Protein AF-G2SN34-F1 (afdb_monomer)

Secondary structure (DSSP, 8-state):
---HHHHHHHHHHHHHHHTT-S-HHHHHHHHHHHHHHTT---HHHHHHHHHHHHTT---SHHHHHHHHHHHHHHHHHHHTTS----------HHHHHHHHHTT--THHHHHHHHHHHHHHH-

InterPro domains:
  IPR006343 DnaB/C, C-terminal domain [PF07261] (10-66)
  IPR006343 DnaB/C, C-terminal domain [TIGR01446] (11-66)
  IPR034829 DnaD-like domain superfamily [G3DSA:1.10.10.630] (1-66)
  IPR034829 DnaD-like domain superfamily [SSF158499] (2-57)
  IPR053162 DnaD [PTHR37293] (10-99)

Solvent-accessible surface area (backbone atoms only — not comparable to full-atom values): 7180 Å² total; per-residue (Å²): 130,83,52,68,67,57,53,52,51,53,52,52,53,44,58,59,35,51,77,59,22,84,40,34,68,57,48,55,51,48,27,41,49,52,21,46,75,70,74,37,93,43,69,72,50,17,52,54,49,48,58,74,38,59,86,71,53,50,47,44,60,71,48,49,53,52,53,50,51,51,53,54,51,51,56,59,55,58,63,72,67,62,72,88,67,81,77,73,78,72,74,56,72,68,58,58,58,52,64,72,53,73,76,68,75,55,66,65,62,51,52,53,52,52,52,51,50,47,68,76,74,98

Nearest PDB structures (foldseek):
  2i5u-assembly1_A  TM=8.814E-01  e=7.580E-02  Enterococcus faecalis V583

Sequence (122 aa):
MLSSYLYDDIRQTYNEWQQQSKEPDLIIIKAMQIALSNNVRNWKYACAVLRTWEDKRPQSLSDVEALEAEHKNNRTAKSKHAKPEKQKTMENFDDLANKQNAGIDMSETLSDIESLKNQLYG

Foldseek 3Di:
DPPPVVVVVVVVQLVVLVVQAPCSVLLLVVLCVVCVVVVHNDSVSSVVLVVQCPVVRDHDPVSSVVVVVVVVVVVVVVVVPPDPPPDPPPDDPVVVVCVVCVPDPCVVVVVVVVVVVVVVPD

Structure (mmCIF, N/CA/C/O backbone):
data_AF-G2SN34-F1
#
_entry.id   AF-G2SN34-F1
#
loop_
_atom_site.group_PDB
_atom_site.id
_atom_site.type_symbol
_atom_site.label_atom_id
_atom_site.label_alt_id
_atom_site.label_comp_id
_atom_site.label_asym_id
_atom_site.label_entity_id
_atom_site.label_seq_id
_atom_site.pdbx_PDB_ins_code
_atom_site.Cartn_x
_atom_site.Cartn_y
_atom_site.Cartn_z
_atom_site.occupancy
_atom_site.B_iso_or_equiv
_atom_site.auth_seq_id
_atom_site.auth_comp_id
_atom_site.auth_asym_id
_atom_site.auth_atom_id
_atom_site.pdbx_PDB_model_num
ATOM 1 N N . MET A 1 1 ? 23.980 4.797 -4.677 1.00 54.28 1 MET A N 1
ATOM 2 C CA . MET A 1 1 ? 23.402 6.081 -4.226 1.00 54.28 1 MET A CA 1
ATOM 3 C C . MET A 1 1 ? 21.946 6.093 -4.650 1.00 54.28 1 MET A C 1
ATOM 5 O O . MET A 1 1 ? 21.688 5.792 -5.810 1.00 54.28 1 MET A O 1
ATOM 9 N N . LEU A 1 2 ? 21.007 6.352 -3.735 1.00 69.06 2 LEU A N 1
ATOM 10 C CA . LEU A 1 2 ? 19.628 6.662 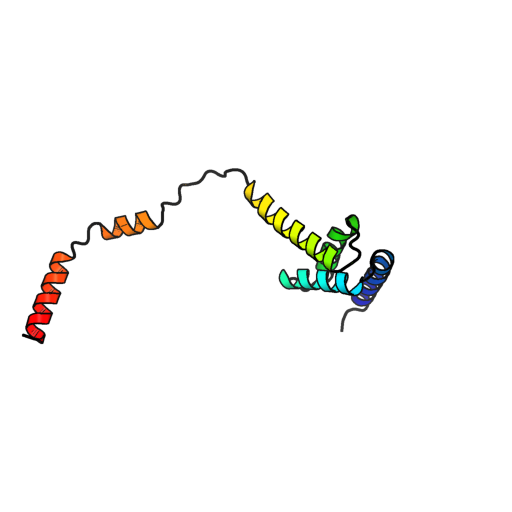-4.133 1.00 69.06 2 LEU A CA 1
ATOM 11 C C . LEU A 1 2 ? 19.674 7.934 -4.993 1.00 69.06 2 LEU A C 1
ATOM 13 O O . LEU A 1 2 ? 20.497 8.811 -4.726 1.00 69.06 2 LEU A O 1
ATOM 17 N N . SER A 1 3 ? 18.864 8.025 -6.050 1.00 84.81 3 SER A N 1
ATOM 18 C CA . SER A 1 3 ? 18.803 9.274 -6.814 1.0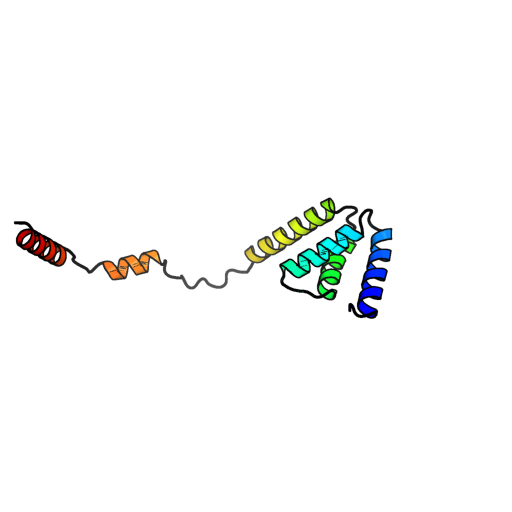0 84.81 3 SER A CA 1
ATOM 19 C C . SER A 1 3 ? 18.255 10.382 -5.911 1.00 84.81 3 SER A C 1
ATOM 21 O O . SER A 1 3 ? 17.378 10.113 -5.089 1.00 84.81 3 SER A O 1
ATOM 23 N N . SER A 1 4 ? 18.747 11.619 -6.062 1.00 86.25 4 SER A N 1
ATOM 24 C CA . SER A 1 4 ? 18.221 12.778 -5.312 1.00 86.25 4 SER A CA 1
ATOM 25 C C . SER A 1 4 ? 16.698 12.844 -5.406 1.00 86.25 4 SER A C 1
ATOM 27 O O . SER A 1 4 ? 16.020 12.955 -4.397 1.00 86.25 4 SER A O 1
ATOM 29 N N . TYR A 1 5 ? 16.168 12.620 -6.611 1.00 88.12 5 TYR A N 1
ATOM 30 C CA . TYR A 1 5 ? 14.735 12.573 -6.877 1.00 88.12 5 TYR A CA 1
ATOM 31 C C . TYR A 1 5 ? 13.979 11.560 -6.006 1.00 88.12 5 TYR A C 1
ATOM 33 O O . TYR A 1 5 ? 12.917 11.869 -5.483 1.00 88.12 5 TYR A O 1
ATOM 41 N N . LEU A 1 6 ? 14.521 10.351 -5.829 1.00 89.12 6 LEU A N 1
ATOM 42 C CA . LEU A 1 6 ? 13.890 9.334 -4.990 1.00 89.12 6 LEU A CA 1
ATOM 43 C C . LEU A 1 6 ? 13.916 9.731 -3.509 1.00 89.12 6 LEU A C 1
ATOM 45 O O . LEU A 1 6 ? 12.958 9.474 -2.790 1.00 89.12 6 LEU A O 1
ATOM 49 N N . TYR A 1 7 ? 15.004 10.349 -3.051 1.00 90.38 7 TYR A N 1
ATOM 50 C CA . TYR A 1 7 ? 15.088 10.847 -1.681 1.00 90.38 7 TYR A CA 1
ATOM 51 C C . TYR A 1 7 ? 14.058 11.953 -1.421 1.00 90.38 7 TYR A C 1
ATOM 53 O O . TYR A 1 7 ? 13.355 11.905 -0.412 1.00 90.38 7 TYR A O 1
ATOM 61 N N . ASP A 1 8 ? 13.935 12.900 -2.350 1.00 93.06 8 ASP A N 1
ATOM 62 C CA . ASP A 1 8 ? 12.968 13.994 -2.259 1.00 93.06 8 ASP A CA 1
ATOM 63 C C . ASP A 1 8 ? 11.523 13.468 -2.255 1.00 93.06 8 ASP A C 1
ATOM 65 O O . ASP A 1 8 ? 10.721 13.893 -1.426 1.00 93.06 8 ASP A O 1
ATOM 69 N N . ASP A 1 9 ? 11.213 12.480 -3.100 1.00 92.81 9 ASP A N 1
ATOM 70 C CA . ASP A 1 9 ? 9.883 11.862 -3.189 1.00 92.81 9 ASP A CA 1
ATOM 71 C C . ASP A 1 9 ? 9.518 11.062 -1.923 1.00 92.81 9 ASP A C 1
ATOM 73 O O . ASP A 1 9 ? 8.416 11.191 -1.382 1.00 92.81 9 ASP A O 1
ATOM 77 N N . ILE A 1 10 ? 10.467 10.288 -1.376 1.00 93.38 10 ILE A N 1
ATOM 78 C CA . ILE A 1 10 ? 10.288 9.597 -0.087 1.00 93.38 10 ILE A CA 1
ATOM 79 C C . ILE A 1 10 ? 10.057 10.614 1.032 1.00 93.38 10 ILE A C 1
ATOM 81 O O . ILE A 1 10 ? 9.167 10.428 1.862 1.00 93.38 10 ILE A O 1
ATOM 85 N N . ARG A 1 11 ? 10.836 11.700 1.058 1.00 93.88 11 ARG A N 1
ATOM 86 C CA . ARG A 1 11 ? 10.720 12.744 2.079 1.00 93.88 11 ARG A CA 1
ATOM 87 C C . ARG A 1 11 ? 9.386 13.481 1.992 1.00 93.88 11 ARG A C 1
ATOM 89 O O . ARG A 1 11 ? 8.782 13.755 3.025 1.00 93.88 11 ARG A O 1
ATOM 96 N N . GLN A 1 12 ? 8.920 13.790 0.786 1.00 94.88 12 GLN A N 1
ATOM 97 C CA . GLN A 1 12 ? 7.603 14.384 0.581 1.00 94.88 12 GLN A CA 1
ATOM 98 C C . GLN A 1 12 ? 6.500 13.444 1.080 1.00 94.88 12 GLN A C 1
ATOM 100 O O . GLN A 1 12 ? 5.681 13.852 1.901 1.00 94.88 12 GLN A O 1
ATOM 105 N N . THR A 1 13 ? 6.544 12.177 0.661 1.00 94.31 13 THR A N 1
ATOM 106 C CA . THR A 1 13 ? 5.588 11.148 1.093 1.00 94.31 13 THR A CA 1
ATOM 107 C C . THR A 1 13 ? 5.572 11.020 2.619 1.00 94.31 13 THR A C 1
ATOM 109 O O . THR A 1 13 ? 4.510 10.964 3.231 1.00 94.31 13 THR A O 1
ATOM 112 N N . TYR A 1 14 ? 6.741 11.033 3.263 1.00 94.94 14 TYR A N 1
ATOM 113 C CA . TYR A 1 14 ? 6.839 10.999 4.720 1.00 94.94 14 TYR A CA 1
ATOM 114 C C . TYR A 1 14 ? 6.094 12.159 5.383 1.00 94.94 14 TYR A C 1
ATOM 116 O O . TYR A 1 14 ? 5.291 11.932 6.284 1.00 94.94 14 TYR A O 1
ATOM 124 N N . ASN A 1 15 ? 6.314 13.389 4.913 1.00 95.38 15 ASN A N 1
ATOM 125 C CA . ASN A 1 15 ? 5.659 14.573 5.468 1.00 95.38 15 ASN A CA 1
ATOM 126 C C . ASN A 1 15 ? 4.130 14.517 5.309 1.00 95.38 15 ASN A C 1
ATOM 128 O O . ASN A 1 15 ? 3.403 14.958 6.197 1.00 95.38 15 ASN A O 1
ATOM 132 N N . GLU A 1 16 ? 3.638 13.976 4.192 1.00 93.62 16 GLU A N 1
ATOM 133 C CA . GLU A 1 16 ? 2.203 13.794 3.938 1.00 93.62 16 GLU A CA 1
ATOM 134 C C . GLU A 1 16 ? 1.591 12.775 4.908 1.00 93.62 16 GLU A C 1
ATOM 136 O O . GLU A 1 16 ? 0.569 13.047 5.543 1.00 93.62 16 GLU A O 1
ATOM 141 N N . TRP A 1 17 ? 2.248 11.627 5.090 1.00 92.50 17 TRP A N 1
ATOM 142 C CA . TRP A 1 17 ? 1.793 10.580 6.007 1.00 92.50 17 TRP A CA 1
ATOM 143 C C . TRP A 1 17 ? 1.947 10.969 7.479 1.00 92.50 17 TRP A C 1
ATOM 145 O O . TRP A 1 17 ? 1.131 10.567 8.306 1.00 92.50 17 TRP A O 1
ATOM 155 N N . GLN A 1 18 ? 2.924 11.810 7.819 1.00 93.44 18 GLN A N 1
ATOM 156 C CA . GLN A 1 18 ? 3.106 12.337 9.172 1.00 93.44 18 GLN A CA 1
ATOM 157 C C . GLN A 1 18 ? 1.902 13.166 9.644 1.00 93.44 18 GLN A C 1
ATOM 159 O O . GLN A 1 18 ? 1.605 13.203 10.836 1.00 93.44 18 GLN A O 1
ATOM 164 N N . GLN A 1 19 ? 1.184 13.819 8.727 1.00 90.75 19 GLN A N 1
ATOM 165 C CA . GLN A 1 19 ? -0.027 14.574 9.066 1.00 90.75 19 GLN A CA 1
ATOM 166 C C . GLN A 1 19 ? -1.237 13.669 9.324 1.00 90.75 19 GLN A C 1
ATOM 168 O O . GLN A 1 19 ? -2.209 14.103 9.941 1.00 90.75 19 GLN A O 1
ATOM 173 N N . GLN A 1 20 ? -1.198 12.431 8.830 1.00 88.25 20 GLN A N 1
ATOM 174 C CA . GLN A 1 20 ? -2.351 11.536 8.797 1.00 88.25 20 GLN A CA 1
ATOM 175 C C . GLN A 1 20 ? -2.208 10.334 9.724 1.00 88.25 20 GLN A C 1
ATOM 177 O O . GLN A 1 20 ? -3.228 9.753 10.067 1.00 88.25 20 GLN A O 1
ATOM 182 N N . SER A 1 21 ? -0.999 9.971 10.151 1.00 88.31 21 SER A N 1
ATOM 183 C CA . SER A 1 21 ? -0.730 8.749 10.913 1.00 88.31 21 SER A CA 1
ATOM 184 C C . SER A 1 21 ? 0.269 9.003 12.038 1.00 88.31 21 SER A C 1
ATOM 186 O O . SER A 1 21 ? 1.119 9.886 11.950 1.00 88.31 21 SER A O 1
ATOM 188 N N . LYS A 1 22 ? 0.207 8.186 13.095 1.00 89.62 22 LYS A N 1
ATOM 189 C CA . LYS A 1 22 ? 1.157 8.262 14.220 1.00 89.62 22 LYS A CA 1
ATOM 190 C C . LYS A 1 22 ? 2.493 7.593 13.904 1.00 89.62 22 LYS A C 1
ATOM 192 O O . LYS A 1 22 ? 3.505 7.944 14.500 1.00 89.62 22 LYS A O 1
ATOM 197 N N . GLU A 1 23 ? 2.487 6.641 12.972 1.00 91.88 23 GLU A N 1
ATOM 198 C CA . GLU A 1 23 ? 3.642 5.807 12.621 1.00 91.88 23 GLU A CA 1
ATOM 199 C C . GLU A 1 23 ? 3.952 5.848 11.108 1.00 91.88 23 GLU A C 1
ATOM 201 O O . GLU A 1 23 ? 3.977 4.802 10.454 1.00 91.88 23 GLU A O 1
ATOM 206 N N . PRO A 1 24 ? 4.182 7.035 10.513 1.00 91.69 24 PRO A N 1
ATOM 207 C CA . PRO A 1 24 ? 4.386 7.178 9.066 1.00 91.69 24 PRO A CA 1
ATOM 208 C C . PRO A 1 24 ? 5.557 6.334 8.537 1.00 91.69 24 PRO A C 1
ATOM 210 O O . PRO A 1 24 ? 5.447 5.722 7.474 1.00 91.69 24 PRO A O 1
ATOM 213 N N . ASP A 1 25 ? 6.647 6.231 9.306 1.00 92.94 25 ASP A N 1
ATOM 214 C CA . ASP A 1 25 ? 7.817 5.412 8.967 1.00 92.94 25 ASP A CA 1
ATOM 215 C C . ASP A 1 25 ? 7.443 3.943 8.751 1.00 92.94 25 ASP A C 1
ATOM 217 O O . ASP A 1 25 ? 7.804 3.331 7.743 1.00 92.94 25 ASP A O 1
ATOM 221 N N . LEU A 1 26 ? 6.681 3.374 9.688 1.00 93.56 26 LEU A N 1
ATOM 222 C CA . LEU A 1 26 ? 6.309 1.962 9.667 1.00 93.56 26 LEU A CA 1
ATOM 223 C C . LEU A 1 26 ? 5.361 1.645 8.511 1.00 93.56 26 LEU A C 1
ATOM 225 O O . LEU A 1 26 ? 5.511 0.609 7.862 1.00 93.56 26 LEU A O 1
ATOM 229 N N . ILE A 1 27 ? 4.431 2.554 8.210 1.00 93.00 27 ILE A N 1
ATOM 230 C CA . ILE A 1 27 ? 3.503 2.417 7.084 1.00 93.00 27 ILE A CA 1
ATOM 231 C C . ILE A 1 27 ? 4.274 2.398 5.757 1.00 93.00 27 ILE A C 1
ATOM 233 O O . ILE A 1 27 ? 4.080 1.500 4.933 1.00 93.00 27 ILE A O 1
ATOM 237 N N . ILE A 1 28 ? 5.202 3.340 5.562 1.00 94.19 28 ILE A N 1
ATOM 238 C CA . ILE A 1 28 ? 6.021 3.422 4.345 1.00 94.19 28 ILE A CA 1
ATOM 239 C C . ILE A 1 28 ? 6.924 2.190 4.203 1.00 94.19 28 ILE A C 1
ATOM 241 O O . ILE A 1 28 ? 7.011 1.600 3.120 1.00 94.19 28 ILE A O 1
ATOM 245 N N . ILE A 1 29 ? 7.555 1.749 5.295 1.00 94.69 29 ILE A N 1
ATOM 246 C CA . ILE A 1 29 ? 8.377 0.532 5.307 1.00 94.69 29 ILE A CA 1
ATOM 247 C C . ILE A 1 29 ? 7.532 -0.689 4.932 1.00 94.69 29 ILE A C 1
ATOM 249 O O . ILE A 1 29 ? 7.957 -1.482 4.089 1.00 94.69 29 ILE A O 1
ATOM 253 N N . LYS A 1 30 ? 6.324 -0.832 5.492 1.00 94.81 30 LYS A N 1
ATOM 254 C CA . LYS A 1 30 ? 5.413 -1.940 5.174 1.00 94.81 30 LYS A CA 1
ATOM 255 C C . LYS A 1 30 ? 5.005 -1.932 3.699 1.00 94.81 30 LYS A C 1
ATOM 257 O O . LYS A 1 30 ? 5.035 -2.981 3.056 1.00 94.81 30 LYS A O 1
ATOM 262 N N . ALA A 1 31 ? 4.698 -0.767 3.126 1.00 94.12 31 ALA A N 1
ATOM 263 C CA . ALA A 1 31 ? 4.397 -0.647 1.697 1.00 94.12 31 ALA A CA 1
ATOM 264 C C . ALA A 1 31 ? 5.564 -1.134 0.821 1.00 94.12 31 ALA A C 1
ATOM 266 O O . ALA A 1 31 ? 5.365 -1.868 -0.152 1.00 94.12 31 ALA A O 1
ATOM 267 N N . MET A 1 32 ? 6.798 -0.789 1.198 1.00 95.00 32 MET A N 1
ATOM 268 C CA . MET A 1 32 ? 7.994 -1.266 0.504 1.00 95.00 32 MET A CA 1
ATOM 269 C C . MET A 1 32 ? 8.229 -2.770 0.707 1.00 95.00 32 MET A C 1
ATOM 271 O O . MET A 1 32 ? 8.605 -3.462 -0.238 1.00 95.00 32 MET A O 1
ATOM 275 N N . GLN A 1 33 ? 7.969 -3.310 1.901 1.00 94.25 33 GLN A N 1
ATOM 276 C CA . GLN A 1 33 ? 8.024 -4.755 2.153 1.00 94.25 33 GLN A CA 1
ATOM 277 C C . GLN A 1 33 ? 7.059 -5.515 1.239 1.00 94.25 33 GLN A C 1
ATOM 279 O O . GLN A 1 33 ? 7.464 -6.496 0.622 1.00 94.25 33 GLN A O 1
ATOM 284 N N . ILE A 1 34 ? 5.826 -5.026 1.071 1.00 92.44 34 ILE A N 1
ATOM 285 C CA . ILE A 1 34 ? 4.844 -5.619 0.152 1.00 92.44 34 ILE A CA 1
ATOM 286 C C . ILE A 1 34 ? 5.356 -5.583 -1.291 1.00 92.44 34 ILE A C 1
ATOM 288 O O . ILE A 1 34 ? 5.228 -6.576 -2.011 1.00 92.44 34 ILE A O 1
ATOM 292 N N . ALA A 1 35 ? 5.962 -4.477 -1.726 1.00 93.62 35 ALA A N 1
ATOM 293 C CA . ALA A 1 35 ? 6.575 -4.395 -3.051 1.00 93.62 35 ALA A CA 1
ATOM 294 C C . ALA A 1 35 ? 7.647 -5.487 -3.237 1.00 93.62 35 ALA A C 1
ATOM 296 O O . ALA A 1 35 ? 7.618 -6.233 -4.220 1.00 93.62 35 ALA A O 1
ATOM 297 N N . LEU A 1 36 ? 8.529 -5.652 -2.246 1.00 93.56 36 LEU A N 1
ATOM 298 C CA . LEU A 1 36 ? 9.577 -6.675 -2.251 1.00 93.56 36 LEU A CA 1
ATOM 299 C C . LEU A 1 36 ? 9.012 -8.102 -2.225 1.00 93.56 36 LEU A C 1
ATOM 301 O O . LEU A 1 36 ? 9.523 -8.954 -2.947 1.00 93.56 36 LEU A O 1
ATOM 305 N N . SER A 1 37 ? 7.942 -8.366 -1.470 1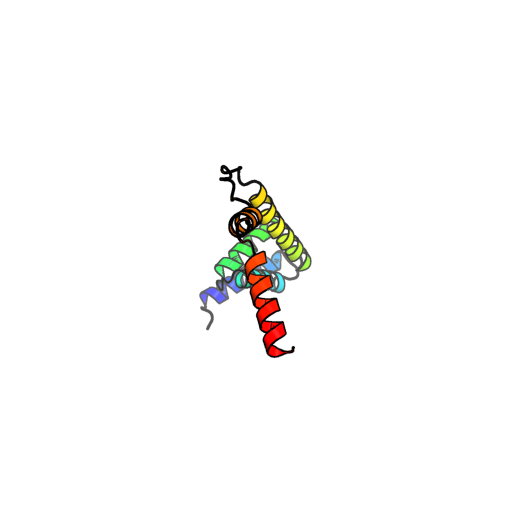.00 91.56 37 SER A N 1
ATOM 306 C CA . SER A 1 37 ? 7.252 -9.666 -1.476 1.00 91.56 37 SER A CA 1
ATOM 307 C C . SER A 1 37 ? 6.642 -10.007 -2.837 1.00 91.56 37 SER A C 1
ATOM 309 O O . SER A 1 37 ? 6.540 -11.180 -3.181 1.00 91.56 37 SER A O 1
ATOM 311 N N . ASN A 1 38 ? 6.282 -9.000 -3.637 1.00 91.50 38 ASN A N 1
ATOM 312 C CA . ASN A 1 38 ? 5.850 -9.174 -5.027 1.00 91.50 38 ASN A CA 1
ATOM 313 C C . ASN A 1 38 ? 7.028 -9.191 -6.024 1.00 91.50 38 ASN A C 1
ATOM 315 O O . ASN A 1 38 ? 6.810 -9.097 -7.229 1.00 91.50 38 ASN A O 1
ATOM 319 N N . ASN A 1 39 ? 8.271 -9.295 -5.538 1.00 93.25 39 ASN A N 1
ATOM 320 C CA . ASN A 1 39 ? 9.504 -9.224 -6.325 1.00 93.25 39 ASN A CA 1
ATOM 321 C C . ASN A 1 39 ? 9.658 -7.912 -7.126 1.00 93.25 39 ASN A C 1
ATOM 323 O O . ASN A 1 39 ? 10.316 -7.867 -8.166 1.00 93.25 39 ASN A O 1
ATOM 327 N N . VAL A 1 40 ? 9.060 -6.819 -6.642 1.00 93.94 40 VAL A N 1
ATOM 328 C CA . VAL A 1 40 ? 9.153 -5.488 -7.247 1.00 93.94 40 VAL A CA 1
ATOM 329 C C . VAL A 1 40 ? 9.965 -4.575 -6.338 1.00 93.94 40 VAL A C 1
ATOM 331 O O . VAL A 1 40 ? 9.479 -4.040 -5.346 1.00 93.94 40 VAL A O 1
ATOM 334 N N . ARG A 1 41 ? 11.225 -4.330 -6.705 1.00 90.69 41 ARG A N 1
ATOM 335 C CA . ARG A 1 41 ? 12.101 -3.377 -6.006 1.00 90.69 41 ARG A CA 1
ATOM 336 C C . ARG A 1 41 ? 12.007 -1.985 -6.640 1.00 90.69 41 ARG A C 1
ATOM 338 O O . ARG A 1 41 ? 12.989 -1.446 -7.138 1.00 90.69 41 ARG A O 1
ATOM 345 N N . ASN A 1 42 ? 10.801 -1.422 -6.667 1.00 90.38 42 ASN A N 1
ATOM 346 C CA . ASN A 1 42 ? 10.536 -0.104 -7.242 1.00 90.38 42 ASN A CA 1
ATOM 347 C C . ASN A 1 42 ? 9.682 0.732 -6.288 1.00 90.38 42 ASN A C 1
ATOM 349 O O . ASN A 1 42 ? 8.585 0.320 -5.916 1.00 90.38 42 ASN A O 1
ATOM 353 N N . TRP A 1 43 ? 10.162 1.930 -5.959 1.00 93.56 43 TRP A N 1
ATOM 354 C CA . TRP A 1 43 ? 9.448 2.895 -5.126 1.00 93.56 43 TRP A CA 1
ATOM 355 C C . TRP A 1 43 ? 8.051 3.233 -5.658 1.00 93.56 43 TRP A C 1
ATOM 357 O O . TRP A 1 43 ? 7.104 3.296 -4.884 1.00 93.56 43 TRP A O 1
ATOM 367 N N . LYS A 1 44 ? 7.869 3.304 -6.984 1.00 93.12 44 LYS A N 1
ATOM 368 C CA . LYS A 1 44 ? 6.548 3.531 -7.594 1.00 93.12 44 LYS A CA 1
ATOM 369 C C . LYS A 1 44 ? 5.511 2.487 -7.174 1.00 93.12 44 LYS A C 1
ATOM 371 O O . LYS A 1 44 ? 4.328 2.804 -7.092 1.00 93.12 44 LYS A O 1
ATOM 376 N N . TYR A 1 45 ? 5.941 1.250 -6.918 1.00 94.56 45 TYR A N 1
ATOM 377 C CA . TYR A 1 45 ? 5.049 0.204 -6.425 1.00 94.56 45 TYR A CA 1
ATOM 378 C C . TYR A 1 45 ? 4.653 0.464 -4.970 1.00 94.56 45 TYR A C 1
ATOM 380 O O . TYR A 1 45 ? 3.479 0.352 -4.636 1.00 94.56 45 TYR A O 1
ATOM 388 N N . ALA A 1 46 ? 5.603 0.872 -4.124 1.00 94.38 46 ALA A N 1
ATOM 389 C CA . ALA A 1 46 ? 5.304 1.283 -2.755 1.00 94.38 46 ALA A CA 1
ATOM 390 C C . ALA A 1 46 ? 4.320 2.468 -2.732 1.00 94.38 46 ALA A C 1
ATOM 392 O O . ALA A 1 46 ? 3.323 2.398 -2.021 1.00 94.38 46 ALA A O 1
ATOM 393 N N . CYS A 1 47 ? 4.500 3.485 -3.585 1.00 94.06 47 CYS A N 1
ATOM 394 C CA . CYS A 1 47 ? 3.532 4.579 -3.733 1.00 94.06 47 CYS A CA 1
ATOM 395 C C . CYS A 1 47 ? 2.139 4.078 -4.133 1.00 94.06 47 CYS A C 1
ATOM 397 O O . CYS A 1 47 ? 1.137 4.570 -3.624 1.00 94.06 47 CYS A O 1
ATOM 399 N N . ALA A 1 48 ? 2.056 3.101 -5.041 1.00 94.12 48 ALA A N 1
ATOM 400 C CA . ALA A 1 48 ? 0.777 2.517 -5.432 1.00 94.12 48 ALA A CA 1
ATOM 401 C C . ALA A 1 48 ? 0.092 1.818 -4.249 1.00 94.12 48 ALA A C 1
ATOM 403 O O . ALA A 1 48 ? -1.108 1.992 -4.066 1.00 94.12 48 ALA A O 1
ATOM 404 N N . VAL A 1 49 ? 0.848 1.087 -3.425 1.00 93.00 49 VAL A N 1
ATOM 405 C CA . VAL A 1 49 ? 0.333 0.474 -2.191 1.00 93.00 49 VAL A CA 1
ATOM 406 C C . VAL A 1 49 ? -0.143 1.548 -1.208 1.00 93.00 49 VAL A C 1
ATOM 408 O O . VAL A 1 49 ? -1.274 1.465 -0.738 1.00 93.00 49 VAL A O 1
ATOM 411 N N . LEU A 1 50 ? 0.650 2.594 -0.966 1.00 93.69 50 LEU A N 1
ATOM 412 C CA . LEU A 1 50 ? 0.270 3.704 -0.083 1.00 93.69 50 LEU A CA 1
ATOM 413 C C . LEU A 1 50 ? -1.029 4.385 -0.541 1.00 93.69 50 LEU A C 1
ATOM 415 O O . LEU A 1 50 ? -1.916 4.615 0.274 1.00 93.69 50 LEU A O 1
ATOM 419 N N . ARG A 1 51 ? -1.206 4.603 -1.850 1.00 92.38 51 ARG A N 1
ATOM 420 C CA . ARG A 1 51 ? -2.453 5.150 -2.417 1.00 92.38 51 ARG A CA 1
ATOM 421 C C . ARG A 1 51 ? -3.676 4.282 -2.132 1.00 92.38 51 ARG A C 1
ATOM 423 O O . ARG A 1 51 ? -4.760 4.812 -1.947 1.00 92.38 51 ARG A O 1
ATOM 430 N N . THR A 1 52 ? -3.528 2.956 -2.056 1.00 90.88 52 THR A N 1
ATOM 431 C CA . THR A 1 52 ? -4.657 2.082 -1.673 1.00 90.88 52 THR A CA 1
ATOM 432 C C . THR A 1 52 ? -5.076 2.236 -0.211 1.00 90.88 52 THR A C 1
ATOM 434 O O . THR A 1 52 ? -6.171 1.813 0.161 1.00 90.88 52 THR A O 1
ATOM 437 N N . TRP A 1 53 ? -4.209 2.811 0.623 1.00 90.81 53 TRP A N 1
ATOM 438 C CA . TRP A 1 53 ? -4.449 3.025 2.048 1.00 90.81 53 TRP A CA 1
ATOM 439 C C . TRP A 1 53 ? -4.850 4.464 2.381 1.00 90.81 53 TRP A C 1
ATOM 441 O O . TRP A 1 53 ? -5.454 4.678 3.429 1.00 90.81 53 TRP A O 1
ATOM 451 N N . GLU A 1 54 ? -4.562 5.424 1.501 1.00 87.50 54 GLU A N 1
ATOM 452 C CA . GLU A 1 54 ? -4.863 6.851 1.674 1.00 87.50 54 GLU A CA 1
ATOM 453 C C . GLU A 1 54 ? -6.348 7.103 1.995 1.00 87.50 54 GLU A C 1
ATOM 455 O O . GLU A 1 54 ? -6.668 7.832 2.934 1.00 87.50 54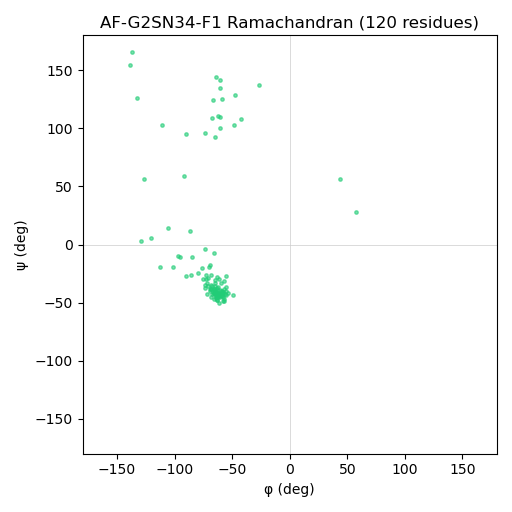 GLU A O 1
ATOM 460 N N . ASP A 1 55 ? -7.260 6.401 1.314 1.00 83.62 55 ASP A N 1
ATOM 461 C CA . ASP A 1 55 ? -8.707 6.507 1.554 1.00 83.62 55 ASP A CA 1
ATOM 462 C C . ASP A 1 55 ? -9.128 6.014 2.950 1.00 83.62 55 ASP A C 1
ATOM 464 O O . ASP A 1 55 ? -10.110 6.490 3.521 1.00 83.62 55 ASP A O 1
ATOM 468 N N . LYS A 1 56 ? -8.396 5.043 3.509 1.00 83.94 56 LYS A N 1
ATOM 469 C CA . LYS A 1 56 ? -8.733 4.375 4.777 1.00 83.94 56 LYS A CA 1
ATOM 470 C C . LYS A 1 56 ? -8.023 4.984 5.992 1.00 83.94 56 LYS A C 1
ATOM 472 O O . LYS A 1 56 ? -8.380 4.649 7.118 1.00 83.94 56 LYS A O 1
ATOM 477 N N . ARG A 1 57 ? -7.045 5.873 5.771 1.00 83.25 57 ARG A N 1
ATOM 478 C CA . ARG A 1 57 ? -6.295 6.643 6.787 1.00 83.25 57 ARG A CA 1
ATOM 479 C C . ARG A 1 57 ? -5.853 5.833 8.021 1.00 83.25 57 ARG A C 1
ATOM 481 O O . ARG A 1 57 ? -6.187 6.207 9.152 1.00 83.25 57 ARG A O 1
ATOM 488 N N . PRO A 1 58 ? -5.100 4.735 7.832 1.00 83.25 58 PRO A N 1
ATOM 489 C CA . PRO A 1 58 ? -4.613 3.933 8.949 1.00 83.25 58 PRO A CA 1
ATOM 490 C C . PRO A 1 58 ? -3.723 4.772 9.878 1.00 83.25 58 PRO A C 1
ATOM 492 O O . PRO A 1 58 ? -2.859 5.521 9.419 1.00 83.25 58 PRO A O 1
ATOM 495 N N . GLN A 1 59 ? -3.928 4.662 11.192 1.00 81.94 59 GLN A N 1
ATOM 496 C CA . GLN A 1 59 ? -3.164 5.428 12.185 1.00 81.94 59 GLN A CA 1
ATOM 497 C C . GLN A 1 59 ? -1.901 4.688 12.637 1.00 81.94 59 GLN A C 1
ATOM 499 O O . GLN A 1 59 ? -0.941 5.338 13.060 1.00 81.94 59 GLN A O 1
ATOM 504 N N . SER A 1 60 ? -1.923 3.355 12.560 1.00 84.88 60 SER A N 1
ATOM 505 C CA . SER A 1 60 ? -0.909 2.447 13.099 1.00 84.88 60 SER A CA 1
ATOM 506 C C . SER A 1 60 ? -0.563 1.311 12.134 1.00 84.88 60 SER A C 1
ATOM 508 O O . SER A 1 60 ? -1.317 1.016 11.201 1.00 84.88 60 SER A O 1
ATOM 510 N N . LEU A 1 61 ? 0.548 0.616 12.397 1.00 82.75 61 LEU A N 1
ATOM 511 C CA . LEU A 1 61 ? 0.913 -0.604 11.666 1.00 82.75 61 LEU A CA 1
ATOM 512 C C . LEU A 1 61 ? -0.202 -1.669 11.717 1.00 82.75 61 LEU A C 1
ATOM 514 O O . LEU A 1 61 ? -0.489 -2.306 10.707 1.00 82.75 61 LEU A O 1
ATOM 518 N N . SER A 1 62 ? -0.858 -1.827 12.870 1.00 83.25 62 SER A N 1
ATOM 519 C CA . SER A 1 62 ? -1.932 -2.811 13.069 1.00 83.25 62 SER A CA 1
ATOM 520 C C . SER A 1 62 ? -3.099 -2.588 12.104 1.00 83.25 62 SER A C 1
ATOM 522 O O . SER A 1 62 ? -3.641 -3.542 11.543 1.00 83.25 62 SER A O 1
ATOM 524 N N . ASP A 1 63 ? -3.458 -1.324 11.864 1.00 84.50 63 ASP A N 1
ATOM 525 C CA . ASP A 1 63 ? -4.512 -0.972 10.912 1.00 84.50 63 ASP A CA 1
ATOM 526 C C . ASP A 1 63 ? -4.102 -1.380 9.493 1.00 84.50 63 ASP A C 1
ATOM 528 O O . ASP A 1 63 ? -4.868 -2.024 8.781 1.00 84.50 63 ASP A O 1
ATOM 532 N N . VAL A 1 64 ? -2.862 -1.075 9.095 1.00 86.25 64 VAL A N 1
ATOM 533 C CA . VAL A 1 64 ? -2.327 -1.437 7.773 1.00 86.25 64 VAL A CA 1
ATOM 534 C C . VAL A 1 64 ? -2.329 -2.949 7.547 1.00 86.25 64 VAL A C 1
ATOM 536 O O . VAL A 1 64 ? -2.664 -3.405 6.453 1.00 86.25 64 VAL A O 1
ATOM 539 N N . GLU A 1 65 ? -1.992 -3.743 8.561 1.00 84.88 65 GLU A N 1
ATOM 540 C CA . GLU A 1 65 ? -2.006 -5.205 8.454 1.00 84.88 65 GLU A CA 1
ATOM 541 C C . GLU A 1 65 ? -3.418 -5.762 8.264 1.00 84.88 65 GLU A C 1
ATOM 543 O O . GLU A 1 65 ? -3.618 -6.663 7.442 1.00 84.88 65 GLU A O 1
ATOM 548 N N . ALA A 1 66 ? -4.412 -5.181 8.941 1.00 85.50 66 ALA A N 1
ATOM 549 C CA . ALA A 1 66 ? -5.814 -5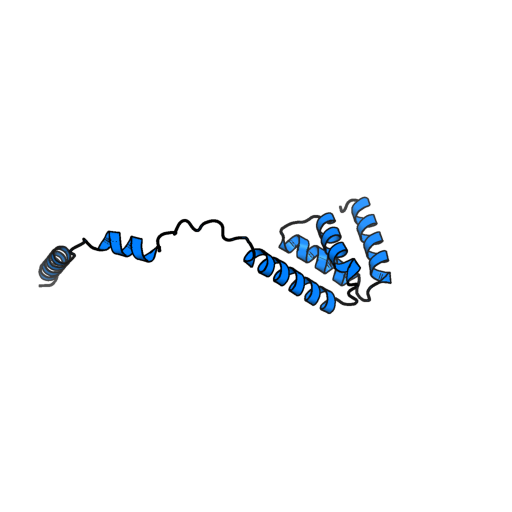.514 8.707 1.00 85.50 66 ALA A CA 1
ATOM 550 C C . ALA A 1 66 ? -6.234 -5.181 7.262 1.00 85.50 66 ALA A C 1
ATOM 552 O O . ALA A 1 66 ? -6.841 -6.014 6.583 1.00 85.50 66 ALA A O 1
ATOM 553 N N . LEU A 1 67 ? -5.834 -4.013 6.745 1.00 84.38 67 LEU A N 1
ATOM 554 C CA . LEU A 1 67 ? -6.107 -3.615 5.359 1.00 84.38 67 LEU A CA 1
ATOM 555 C C . LEU A 1 67 ? -5.432 -4.536 4.333 1.00 84.38 67 LEU A C 1
ATOM 557 O O . LEU A 1 67 ? -6.017 -4.846 3.291 1.00 84.38 67 LEU A O 1
ATOM 561 N N . GLU A 1 68 ? -4.212 -4.996 4.614 1.00 84.56 68 GLU A N 1
ATOM 562 C CA . GLU A 1 68 ? -3.505 -5.957 3.767 1.00 84.56 68 GLU A CA 1
ATOM 563 C C . GLU A 1 68 ? -4.221 -7.318 3.753 1.00 84.56 68 GLU A C 1
ATOM 565 O O . GLU A 1 68 ? -4.381 -7.925 2.686 1.00 84.56 68 GLU A O 1
ATOM 570 N N . ALA A 1 69 ? -4.689 -7.789 4.913 1.00 81.69 69 ALA A N 1
ATOM 571 C CA . ALA A 1 69 ? -5.445 -9.033 5.034 1.00 81.69 69 ALA A CA 1
ATOM 572 C C . ALA A 1 69 ? -6.767 -8.974 4.250 1.00 81.69 69 ALA A C 1
ATOM 574 O O . ALA A 1 69 ? -7.072 -9.895 3.482 1.00 81.69 69 ALA A O 1
ATOM 575 N N . GLU A 1 70 ? -7.508 -7.866 4.356 1.00 79.31 70 GLU A N 1
ATOM 576 C CA . GLU A 1 70 ? -8.705 -7.612 3.545 1.00 79.31 70 GLU A CA 1
ATOM 577 C C . GLU A 1 70 ? -8.392 -7.645 2.046 1.00 79.31 70 GLU A C 1
ATOM 579 O O . GLU A 1 70 ? -9.108 -8.275 1.262 1.00 79.31 70 GLU A O 1
ATOM 584 N N . HIS A 1 71 ? -7.305 -6.990 1.631 1.00 79.38 71 HIS A N 1
ATOM 585 C CA . HIS A 1 71 ? -6.919 -6.921 0.228 1.00 79.38 71 HIS A CA 1
ATOM 586 C C . HIS A 1 71 ? -6.547 -8.304 -0.330 1.00 79.38 71 HIS A C 1
ATOM 588 O O . HIS A 1 71 ? -6.965 -8.658 -1.437 1.00 79.38 71 HIS A O 1
ATOM 594 N N . LYS A 1 72 ? -5.827 -9.129 0.442 1.00 78.12 72 LYS A N 1
ATOM 595 C CA . LYS A 1 72 ? -5.527 -10.525 0.075 1.00 78.12 72 LYS A CA 1
ATOM 596 C C . LYS A 1 72 ? -6.800 -11.362 -0.056 1.00 78.12 72 LYS A C 1
ATOM 598 O O . LYS A 1 72 ? -6.951 -12.065 -1.055 1.00 78.12 72 LYS A O 1
ATOM 603 N N . ASN A 1 73 ? -7.731 -11.246 0.891 1.00 73.19 73 ASN A N 1
ATOM 604 C CA . ASN A 1 73 ? -8.989 -11.992 0.861 1.00 73.19 73 ASN A CA 1
ATOM 605 C C . ASN A 1 73 ? -9.894 -11.569 -0.314 1.00 73.19 73 ASN A C 1
ATOM 607 O O . ASN A 1 73 ? -10.503 -12.398 -0.983 1.00 73.19 73 ASN A O 1
ATOM 611 N N . ASN A 1 74 ? -9.937 -10.277 -0.649 1.00 70.94 74 ASN A N 1
ATOM 612 C CA . ASN A 1 74 ? -10.719 -9.800 -1.791 1.00 70.94 74 ASN A CA 1
ATOM 613 C C . ASN A 1 74 ? -10.145 -10.301 -3.134 1.00 70.94 74 ASN A C 1
ATOM 615 O O . ASN A 1 74 ? -10.895 -10.645 -4.049 1.00 70.94 74 ASN A O 1
ATOM 619 N N . ARG A 1 75 ? -8.813 -10.412 -3.260 1.00 65.44 75 ARG A N 1
ATOM 620 C CA . ARG A 1 75 ? -8.175 -10.990 -4.460 1.00 65.44 75 ARG A CA 1
ATOM 621 C C . ARG A 1 75 ? -8.528 -12.466 -4.646 1.00 65.44 75 ARG A C 1
ATOM 623 O O . ARG A 1 75 ? -8.823 -12.872 -5.769 1.00 65.44 75 ARG A O 1
ATOM 630 N N . THR A 1 76 ? -8.548 -13.257 -3.574 1.00 61.25 76 THR A N 1
ATOM 631 C CA . THR A 1 76 ? -8.926 -14.678 -3.650 1.00 61.25 76 THR A CA 1
ATOM 632 C C . THR A 1 76 ? -10.431 -14.862 -3.856 1.00 61.25 76 THR A C 1
ATOM 634 O O . THR A 1 76 ? -10.840 -15.749 -4.603 1.00 61.25 76 THR A O 1
ATOM 637 N N . ALA A 1 77 ? -11.271 -13.999 -3.278 1.00 59.34 77 ALA A N 1
ATOM 638 C CA . ALA A 1 77 ? -12.720 -14.032 -3.471 1.00 59.34 77 ALA A CA 1
ATOM 639 C C . ALA A 1 77 ? -13.134 -13.687 -4.913 1.00 59.34 77 ALA A C 1
ATOM 641 O O . ALA A 1 77 ? -13.994 -14.359 -5.488 1.00 59.34 77 ALA A O 1
ATOM 642 N N . LYS A 1 78 ? -12.485 -12.695 -5.540 1.00 53.94 78 LYS A N 1
ATOM 643 C CA . LYS A 1 78 ? -12.749 -12.326 -6.942 1.00 5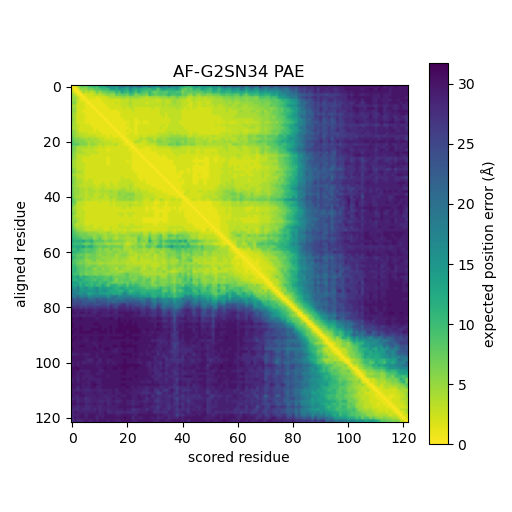3.94 78 LYS A CA 1
ATOM 644 C C . LYS A 1 78 ? -12.306 -13.391 -7.946 1.00 53.94 78 LYS A C 1
ATOM 646 O O . LYS A 1 78 ? -12.922 -13.501 -9.002 1.00 53.94 78 LYS A O 1
ATOM 651 N N . SER A 1 79 ? -11.316 -14.224 -7.615 1.00 54.03 79 SER A N 1
ATOM 652 C CA . SER A 1 79 ? -10.941 -15.371 -8.460 1.00 54.03 79 SER A CA 1
ATOM 653 C C . SER A 1 79 ? -11.996 -16.487 -8.463 1.00 54.03 79 SER A C 1
ATOM 655 O O . SER A 1 79 ? -12.014 -17.286 -9.395 1.00 54.03 79 SER A O 1
ATOM 657 N N . LYS A 1 80 ? -12.899 -16.540 -7.472 1.00 54.09 80 LYS A N 1
ATOM 658 C CA . LYS A 1 80 ? -13.958 -17.564 -7.395 1.00 54.09 80 LYS A CA 1
ATOM 659 C C . LYS A 1 80 ? -15.210 -17.221 -8.207 1.00 54.09 80 LYS A C 1
ATOM 661 O O . LYS A 1 80 ? -16.068 -18.076 -8.373 1.00 54.09 80 LYS A O 1
ATOM 666 N N . HIS A 1 81 ? -15.317 -15.989 -8.710 1.00 47.88 81 HIS A N 1
ATOM 667 C CA . HIS A 1 81 ? -16.427 -15.530 -9.556 1.00 47.88 81 HIS A CA 1
ATOM 668 C C . HIS A 1 81 ? -16.035 -15.391 -11.036 1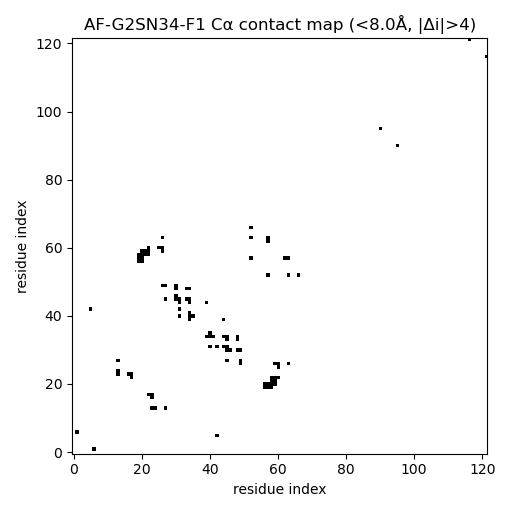.00 47.88 81 HIS A C 1
ATOM 670 O O . HIS A 1 81 ? -16.780 -14.808 -11.827 1.00 47.88 81 HIS A O 1
ATOM 676 N N . ALA A 1 82 ? -14.889 -15.953 -11.438 1.00 51.31 82 ALA A N 1
ATOM 677 C CA . ALA A 1 82 ? -14.626 -16.199 -12.847 1.00 51.31 82 ALA A CA 1
ATOM 678 C C . ALA A 1 82 ? -15.690 -17.185 -13.365 1.00 51.31 82 ALA A C 1
ATOM 680 O O . ALA A 1 82 ? -15.759 -18.337 -12.946 1.00 51.31 82 ALA A O 1
ATOM 681 N N . LYS A 1 83 ? -16.569 -16.655 -14.218 1.00 46.56 83 LYS A N 1
ATOM 682 C CA . LYS A 1 83 ? -17.575 -17.321 -15.058 1.00 46.56 83 LYS A CA 1
ATOM 683 C C . LYS A 1 83 ? -17.165 -18.768 -15.406 1.00 46.56 83 LYS A C 1
ATOM 685 O O . LYS A 1 83 ? -16.005 -18.953 -15.767 1.00 46.56 83 LYS A O 1
ATOM 690 N N . PRO A 1 84 ? -18.070 -19.769 -15.364 1.00 45.22 84 PRO A N 1
ATOM 691 C CA . PRO A 1 84 ? -17.734 -21.136 -15.749 1.00 45.22 84 PRO A CA 1
ATOM 692 C C . PRO A 1 84 ? -17.398 -21.163 -17.243 1.00 45.22 84 PRO A C 1
ATOM 694 O O . PRO A 1 84 ? -18.267 -21.251 -18.110 1.00 45.22 84 PRO A O 1
ATOM 697 N N . GLU A 1 85 ? -16.116 -21.021 -17.553 1.00 49.06 85 GLU A N 1
ATOM 698 C CA . GLU A 1 85 ? -15.563 -21.374 -18.843 1.00 49.06 85 GLU A CA 1
ATOM 699 C C . GLU A 1 85 ? -15.690 -22.892 -18.951 1.00 49.06 85 GLU A C 1
ATOM 701 O O . GLU A 1 85 ? -15.322 -23.622 -18.030 1.00 49.06 85 GLU A O 1
ATOM 706 N N . LYS A 1 86 ? -16.353 -23.346 -20.018 1.00 49.12 86 LYS A N 1
ATOM 707 C CA . LYS A 1 86 ? -16.753 -24.736 -20.249 1.00 49.12 86 LYS A CA 1
ATOM 708 C C . LYS A 1 86 ? -15.618 -25.682 -19.860 1.00 49.12 86 LYS A C 1
ATOM 710 O O . LYS A 1 86 ? -14.611 -25.764 -20.559 1.00 49.12 86 LYS A O 1
ATOM 715 N N . GLN A 1 87 ? -15.810 -26.390 -18.750 1.00 45.75 87 GLN A N 1
ATOM 716 C CA . GLN A 1 87 ? -14.928 -27.453 -18.304 1.00 45.75 87 GLN A CA 1
ATOM 717 C C . GLN A 1 87 ? -14.924 -28.523 -19.394 1.00 45.75 87 GLN A C 1
ATOM 719 O O . GLN A 1 87 ? -15.856 -29.313 -19.523 1.00 45.75 87 GLN A O 1
ATOM 724 N N . LYS A 1 88 ? -13.876 -28.522 -20.217 1.00 50.62 88 LYS A N 1
ATOM 725 C CA . LYS A 1 88 ? -13.413 -29.747 -20.854 1.00 50.62 88 LYS A CA 1
ATOM 726 C C . LYS A 1 88 ? -13.035 -30.637 -19.677 1.00 50.62 88 LYS A C 1
ATOM 728 O O . LYS A 1 88 ? -12.120 -30.283 -18.939 1.00 50.62 88 LYS A O 1
ATOM 733 N N . THR A 1 89 ? -13.817 -31.682 -19.437 1.00 50.03 89 THR A N 1
ATOM 734 C CA . THR A 1 89 ? -13.575 -32.688 -18.405 1.00 50.03 89 THR A CA 1
ATOM 735 C C . THR A 1 89 ? -12.118 -33.122 -18.534 1.00 50.03 89 THR A C 1
ATOM 737 O O . THR A 1 89 ? -11.753 -33.801 -19.490 1.00 50.03 89 THR A O 1
ATOM 740 N N . MET A 1 90 ? -11.257 -32.628 -17.644 1.00 46.91 90 MET A N 1
ATOM 741 C CA . MET A 1 90 ? -9.946 -33.224 -17.449 1.00 46.91 90 MET A CA 1
ATOM 742 C C . MET A 1 90 ? -10.252 -34.585 -16.847 1.00 46.91 90 MET A C 1
ATOM 744 O O . MET A 1 90 ? -10.791 -34.663 -15.744 1.00 46.91 90 MET A O 1
ATOM 748 N N . GLU A 1 91 ? -10.033 -35.628 -17.640 1.00 56.38 91 GLU A N 1
ATOM 749 C CA . GLU A 1 91 ? -10.110 -37.014 -17.199 1.00 56.38 91 GLU A CA 1
ATOM 750 C C . GLU A 1 91 ? -9.325 -37.142 -15.888 1.00 56.38 91 GLU A C 1
ATOM 752 O O . GLU A 1 91 ? -8.205 -36.635 -15.768 1.00 56.38 91 GLU A O 1
ATOM 757 N N . ASN A 1 92 ? -9.966 -37.727 -14.877 1.00 60.41 92 ASN A N 1
ATOM 758 C CA . ASN A 1 92 ? -9.409 -37.869 -13.543 1.00 60.41 92 ASN A CA 1
ATOM 759 C C . ASN A 1 92 ? -8.102 -38.670 -13.667 1.00 60.41 92 ASN A C 1
ATOM 761 O O . ASN A 1 92 ? -8.107 -39.750 -14.256 1.00 60.41 92 ASN A O 1
ATOM 765 N N . PHE A 1 93 ? -6.975 -38.149 -13.171 1.00 52.91 93 PHE A N 1
ATOM 766 C CA . PHE A 1 93 ? -5.664 -38.807 -13.323 1.00 52.91 93 PHE A CA 1
ATOM 767 C C . PHE A 1 93 ? -5.667 -40.257 -12.794 1.00 52.91 93 PHE A C 1
ATOM 769 O O . PHE A 1 93 ? -4.939 -41.102 -13.317 1.00 52.91 93 PHE A O 1
ATOM 776 N N . ASP A 1 94 ? -6.543 -40.553 -11.830 1.00 59.84 94 ASP A N 1
ATOM 777 C CA . ASP A 1 94 ? -6.770 -41.895 -11.286 1.00 59.84 94 ASP A CA 1
ATOM 778 C C . ASP A 1 94 ? -7.358 -42.879 -12.319 1.00 59.84 94 ASP A C 1
ATOM 780 O O . ASP A 1 94 ? -6.974 -44.050 -12.353 1.00 59.84 94 ASP A O 1
ATOM 784 N N . ASP A 1 95 ? -8.227 -42.413 -13.223 1.00 62.03 95 ASP A N 1
ATOM 785 C CA . ASP A 1 95 ? -8.857 -43.260 -14.247 1.00 62.03 95 ASP A CA 1
ATOM 786 C C . ASP A 1 95 ? -7.853 -43.671 -15.337 1.00 62.03 95 ASP A C 1
ATOM 788 O O . ASP A 1 95 ? -7.912 -44.787 -15.866 1.00 62.03 95 ASP A O 1
ATOM 792 N N . LEU A 1 96 ? -6.885 -42.799 -15.652 1.00 58.31 96 LEU A N 1
ATOM 793 C CA . LEU A 1 96 ? -5.836 -43.088 -16.633 1.00 58.31 96 LEU A CA 1
ATOM 794 C C . LEU A 1 96 ? -4.869 -44.167 -16.123 1.00 58.31 96 LEU A C 1
ATOM 796 O O . LEU A 1 96 ? -4.489 -45.061 -16.884 1.00 58.31 96 LEU A O 1
ATOM 800 N N . ALA A 1 9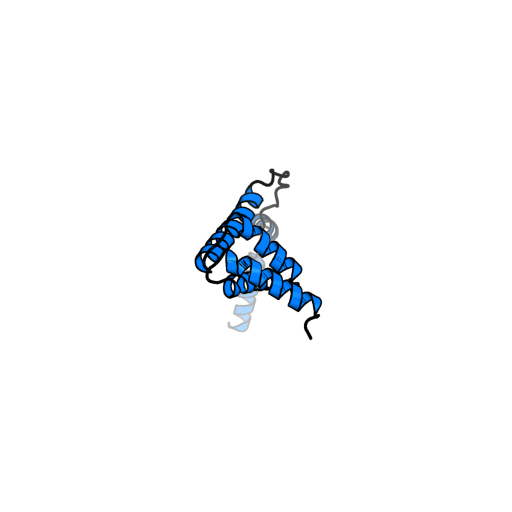7 ? -4.519 -44.118 -14.834 1.00 61.78 97 ALA A N 1
ATOM 801 C CA . ALA A 1 97 ? -3.674 -45.127 -14.202 1.00 61.78 97 ALA A CA 1
ATOM 802 C C . ALA A 1 97 ? -4.361 -46.501 -14.171 1.00 61.78 97 ALA A C 1
ATOM 804 O O . ALA A 1 97 ? -3.725 -47.520 -14.450 1.00 61.78 97 ALA A O 1
ATOM 805 N N . ASN A 1 98 ? -5.668 -46.546 -13.902 1.00 63.41 98 ASN A N 1
ATOM 806 C CA . ASN A 1 98 ? -6.399 -47.811 -13.857 1.00 63.41 98 ASN A CA 1
ATOM 807 C C . ASN A 1 98 ? -6.563 -48.434 -15.259 1.00 63.41 98 ASN A C 1
ATOM 809 O O . ASN A 1 98 ? -6.450 -49.647 -15.425 1.00 63.41 98 ASN A O 1
ATOM 813 N N . LYS A 1 99 ? -6.741 -47.609 -16.303 1.00 64.31 99 LYS A N 1
ATOM 814 C CA . LYS A 1 99 ? -6.875 -48.074 -17.695 1.00 64.31 99 LYS A CA 1
ATOM 815 C C . LYS A 1 99 ? -5.585 -48.668 -18.271 1.00 64.31 99 LYS A C 1
ATOM 817 O O . LYS A 1 99 ? -5.661 -49.606 -19.059 1.00 64.31 99 LYS A O 1
ATOM 822 N N . GLN A 1 100 ? -4.418 -48.141 -17.896 1.00 60.53 100 GLN A N 1
ATOM 823 C CA . GLN A 1 100 ? -3.130 -48.673 -18.365 1.00 60.53 100 GLN A CA 1
ATOM 824 C C . GLN A 1 100 ? -2.774 -50.020 -17.721 1.00 60.53 100 GLN A C 1
ATOM 826 O O . GLN A 1 100 ? -2.126 -50.843 -18.359 1.00 60.53 100 GLN A O 1
ATOM 831 N N . ASN A 1 101 ? -3.228 -50.267 -16.491 1.00 61.38 101 ASN A N 1
ATOM 832 C CA . ASN A 1 101 ? -2.858 -51.463 -15.730 1.00 61.38 101 ASN A CA 1
ATOM 833 C C . ASN A 1 101 ? -3.884 -52.609 -15.818 1.00 61.38 101 ASN A C 1
ATOM 835 O O . ASN A 1 101 ? -3.576 -53.727 -15.418 1.00 61.38 101 ASN A O 1
ATOM 839 N N . ALA A 1 102 ? -5.077 -52.373 -16.376 1.00 60.34 102 ALA A N 1
ATOM 840 C CA . ALA A 1 102 ? -6.180 -53.343 -16.417 1.00 60.34 102 ALA A CA 1
ATOM 841 C C . ALA A 1 102 ? -5.928 -54.615 -17.262 1.00 60.34 102 ALA A C 1
ATOM 843 O O . ALA A 1 102 ? -6.760 -55.518 -17.251 1.00 60.34 102 ALA A O 1
ATOM 844 N N . GLY A 1 103 ? -4.820 -54.691 -18.005 1.00 60.03 103 GLY A N 1
ATOM 845 C CA . GLY A 1 103 ? -4.478 -55.831 -18.867 1.00 60.03 103 GLY A CA 1
ATOM 846 C C . GLY A 1 103 ? -3.162 -56.531 -18.529 1.00 60.03 103 GLY A C 1
ATOM 847 O O . GLY A 1 103 ? -2.748 -57.400 -19.290 1.00 60.03 103 GLY A O 1
ATOM 848 N N . ILE A 1 104 ? -2.483 -56.149 -17.442 1.00 60.03 104 ILE A N 1
ATOM 849 C CA . ILE A 1 104 ? -1.228 -56.794 -17.038 1.00 60.03 104 ILE A CA 1
ATOM 850 C C . ILE A 1 104 ? -1.571 -57.955 -16.102 1.00 60.03 104 ILE A C 1
ATOM 852 O O . ILE A 1 104 ? -1.747 -57.768 -14.899 1.00 60.03 104 ILE A O 1
ATOM 856 N N . ASP A 1 105 ? -1.679 -59.159 -16.662 1.00 63.69 105 ASP A N 1
ATOM 857 C CA . ASP A 1 105 ? -1.735 -60.386 -15.872 1.00 63.69 105 ASP A CA 1
ATOM 858 C C . ASP A 1 105 ? -0.336 -60.691 -15.314 1.00 63.69 105 ASP A C 1
ATOM 860 O O . ASP A 1 105 ? 0.530 -61.241 -15.990 1.00 63.69 105 ASP A O 1
ATOM 864 N N . MET A 1 106 ? -0.089 -60.274 -14.071 1.00 63.56 106 MET A N 1
ATOM 865 C CA . MET A 1 106 ? 1.176 -60.534 -13.377 1.00 63.56 106 MET A CA 1
ATOM 866 C C . MET A 1 106 ? 1.322 -61.994 -12.914 1.00 63.56 106 MET A C 1
ATOM 868 O O . MET A 1 106 ? 2.381 -62.335 -12.386 1.00 63.56 106 MET A O 1
ATOM 872 N N . SER A 1 107 ? 0.319 -62.866 -13.094 1.00 64.25 107 SER A N 1
ATOM 873 C CA . SER A 1 107 ? 0.371 -64.250 -12.594 1.00 64.25 107 SER A CA 1
ATOM 874 C C . SER A 1 107 ? 1.530 -65.060 -13.185 1.00 64.25 107 SER A C 1
ATOM 876 O O . SER A 1 107 ? 2.216 -65.772 -12.453 1.00 64.25 107 SER A O 1
ATOM 878 N N . GLU A 1 108 ? 1.819 -64.869 -14.472 1.00 66.31 108 GLU A N 1
ATOM 879 C CA . GLU A 1 108 ? 2.926 -65.531 -15.168 1.00 66.31 108 GLU A CA 1
ATOM 880 C C . GLU A 1 108 ? 4.282 -65.025 -14.642 1.00 66.31 108 GLU A C 1
ATOM 882 O O . GLU A 1 108 ? 5.143 -65.809 -14.245 1.00 66.31 108 GLU A O 1
ATOM 887 N N . THR A 1 109 ? 4.425 -63.702 -14.485 1.00 66.44 109 THR A N 1
ATOM 888 C CA . THR A 1 109 ? 5.657 -63.082 -13.960 1.00 66.44 109 THR A CA 1
ATOM 889 C C . THR A 1 109 ? 5.951 -63.459 -12.507 1.00 66.44 109 THR A C 1
ATOM 891 O O . THR A 1 109 ? 7.111 -63.579 -12.118 1.00 66.44 109 THR A O 1
ATOM 894 N N . LEU A 1 110 ? 4.913 -63.663 -11.692 1.00 71.06 110 LEU A N 1
ATOM 895 C CA . LEU A 1 110 ? 5.063 -64.065 -10.296 1.00 71.06 110 LEU A CA 1
ATOM 896 C C . LEU A 1 110 ? 5.484 -65.536 -10.185 1.00 71.06 110 LEU A C 1
ATOM 898 O O . LEU A 1 110 ? 6.333 -65.855 -9.354 1.00 71.06 110 LEU A O 1
ATOM 902 N N . SER A 1 111 ? 4.966 -66.406 -11.058 1.00 76.50 111 SER A N 1
ATOM 903 C CA . SER A 1 111 ? 5.360 -67.818 -11.116 1.00 76.50 111 SER A CA 1
ATOM 904 C C . SER A 1 111 ? 6.823 -68.003 -11.536 1.00 76.50 111 SER A C 1
ATOM 906 O O . SER A 1 111 ? 7.544 -68.807 -10.936 1.00 76.50 111 SER A O 1
ATOM 908 N N . ASP A 1 112 ? 7.298 -67.210 -12.500 1.00 76.50 112 ASP A N 1
ATOM 909 C CA . ASP A 1 112 ? 8.702 -67.218 -12.923 1.00 76.50 112 ASP A CA 1
ATOM 910 C C . ASP A 1 112 ? 9.643 -66.743 -11.805 1.00 76.50 112 ASP A C 1
ATOM 912 O O . ASP A 1 112 ? 10.696 -67.343 -11.567 1.00 76.50 112 ASP A O 1
ATOM 916 N N . ILE A 1 113 ? 9.253 -65.698 -11.063 1.00 78.00 113 ILE A N 1
ATOM 917 C CA . ILE A 1 113 ? 10.023 -65.201 -9.911 1.00 78.00 113 ILE A CA 1
ATOM 918 C C . ILE A 1 113 ? 10.085 -66.255 -8.800 1.00 78.00 113 ILE A C 1
ATOM 920 O O . ILE A 1 113 ? 11.150 -66.470 -8.214 1.00 78.00 113 ILE A O 1
ATOM 924 N N . GLU A 1 114 ? 8.972 -66.925 -8.501 1.00 78.50 114 GLU A N 1
ATOM 925 C CA . GLU A 1 114 ? 8.938 -67.993 -7.498 1.00 78.50 114 GLU A CA 1
ATOM 926 C C . GLU A 1 114 ? 9.796 -69.192 -7.911 1.00 78.50 114 GLU A C 1
ATOM 928 O O . GLU A 1 114 ? 10.553 -69.714 -7.089 1.00 78.50 114 GLU A O 1
ATOM 933 N N . SER A 1 115 ? 9.759 -69.571 -9.189 1.00 77.69 115 SER A N 1
ATOM 934 C CA . SER A 1 115 ? 10.591 -70.646 -9.741 1.00 77.69 115 SER A CA 1
ATOM 935 C C . SER A 1 115 ? 12.083 -70.312 -9.646 1.00 77.69 115 SER A C 1
ATOM 937 O O . SER A 1 115 ? 12.877 -71.133 -9.179 1.00 77.69 115 SER A O 1
ATOM 939 N N . LEU A 1 116 ? 12.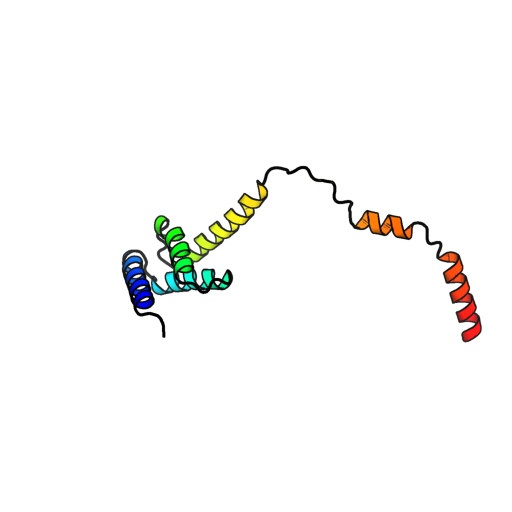469 -69.078 -9.989 1.00 78.75 116 LEU A N 1
ATOM 940 C CA . LEU A 1 116 ? 13.846 -68.593 -9.856 1.00 78.75 116 LEU A CA 1
ATOM 941 C C . LEU A 1 116 ? 14.312 -68.562 -8.399 1.00 78.75 116 LEU A C 1
ATOM 943 O O . LEU A 1 116 ? 15.435 -68.964 -8.094 1.00 78.75 116 LEU A O 1
ATOM 947 N N . LYS A 1 117 ? 13.450 -68.124 -7.478 1.00 74.62 117 LYS A N 1
ATOM 948 C CA . LYS A 1 117 ? 13.756 -68.117 -6.044 1.00 74.62 117 LYS A CA 1
ATOM 949 C C . LYS A 1 117 ? 13.981 -69.536 -5.519 1.00 74.62 117 LYS A C 1
ATOM 951 O O . LYS A 1 117 ? 14.892 -69.744 -4.721 1.00 74.62 117 LYS A O 1
ATOM 956 N N . ASN A 1 118 ? 13.197 -70.503 -5.987 1.00 77.81 118 ASN A N 1
ATOM 957 C CA . ASN A 1 118 ? 13.334 -71.898 -5.584 1.00 77.81 118 ASN A CA 1
ATOM 958 C C . ASN A 1 118 ? 14.584 -72.569 -6.185 1.00 77.81 118 ASN A C 1
ATOM 960 O O . ASN A 1 118 ? 15.135 -73.468 -5.569 1.00 77.81 118 ASN A O 1
ATOM 964 N N . GLN A 1 119 ? 15.090 -72.114 -7.337 1.00 71.75 119 GLN A N 1
ATOM 965 C CA . GLN A 1 119 ? 16.398 -72.550 -7.854 1.00 71.75 119 GLN A CA 1
ATOM 966 C C . GLN A 1 119 ? 17.591 -71.924 -7.121 1.00 71.75 119 GLN A C 1
ATOM 968 O O . GLN A 1 119 ? 18.662 -72.525 -7.086 1.00 71.75 119 GLN A O 1
ATOM 973 N N . LEU A 1 120 ? 17.444 -70.706 -6.590 1.00 68.44 120 LEU A N 1
ATOM 974 C CA . LEU A 1 120 ? 18.542 -69.993 -5.930 1.00 68.44 120 LEU A CA 1
ATOM 975 C C . LEU A 1 120 ? 18.692 -70.362 -4.445 1.00 68.44 120 LEU A C 1
ATOM 977 O O . LEU A 1 120 ? 19.779 -70.219 -3.888 1.00 68.44 120 LEU A O 1
ATOM 981 N N . TYR A 1 121 ? 17.598 -70.789 -3.808 1.00 64.94 121 TYR A N 1
ATOM 982 C CA . TYR A 1 121 ? 17.524 -71.054 -2.367 1.00 64.94 121 TYR A CA 1
ATOM 983 C C . TYR A 1 121 ? 16.942 -72.431 -2.000 1.00 64.94 121 TYR A C 1
ATOM 985 O O . TYR A 1 121 ? 16.760 -72.693 -0.810 1.00 64.94 121 TYR A O 1
ATOM 993 N N . GLY A 1 122 ? 16.616 -73.268 -2.989 1.00 55.19 122 GLY A N 1
ATOM 994 C CA . GLY A 1 122 ? 16.168 -74.654 -2.806 1.00 55.19 122 GLY A CA 1
ATOM 995 C C . GLY A 1 122 ? 17.296 -75.670 -2.891 1.00 55.19 122 GLY A C 1
ATOM 996 O O . GLY A 1 122 ? 18.348 -75.353 -3.492 1.00 55.19 122 GLY A O 1
#

pLDDT: mean 77.95, std 15.68, range [45.22, 95.38]

Organism: Ligilactobacillus ruminis (strain ATCC 27782 / RF3) (NCBI:txid1069534)

Mean predicted aligned error: 15.93 Å

Radius of gyration: 30.4 Å; Cα contacts (8 Å, |Δi|>4): 52; chains: 1; bounding box: 41×89×35 Å